Protein AF-A0A0Q9U356-F1 (afdb_monomer)

Secondary structure (DSSP, 8-state):
-----EEEEEPPPEEEEEETTEEEEEEEEEEE--TT---HHHHHHHHHHHHTT-EEEEPPP-TT-SEEEEEEEEEES-HHHHHHHHHHHHHHH-GGGGGGGSS--

Nearest PDB structures (foldseek):
  6sgb-assembly1_FQ  TM=4.154E-01  e=1.757E-01  Trypanosoma brucei brucei
  2khd-assembly1_A  TM=5.526E-01  e=1.873E+00  Vibrio cholerae O1 biovar El Tor str. N16961
  8g4s-assembly1_Y  TM=3.914E-01  e=1.037E+00  Giardia duodenalis assemblage A
  6tv6-assembly1_B-2  TM=4.503E-01  e=8.720E+00  Bacillus subtilis subsp. subtilis str. 168
  7pwo-assembly1_Y1  TM=3.188E-01  e=4.288E+00  Giardia lamblia ATCC 50803

Sequence (105 aa):
MEERITLEGFDPPKNRRHSPDGDLVDVQGWLHAPVDWTGGPRLERAWRDRHGRSRLGVGLSVAGNPRRHILMTNVPADIDFLRSELESLIAEFDPDATSDLEDAQ

Solvent-accessible surface area (backbone atoms only — not comparable to full-atom values): 6127 Å² total; per-residue (Å²): 130,86,69,69,73,44,80,76,48,69,52,83,72,38,79,76,40,88,46,98,92,46,54,28,19,32,38,40,33,36,32,37,32,49,59,84,63,76,57,50,70,57,53,31,48,52,48,25,74,75,53,65,81,25,46,51,46,62,50,66,57,56,96,78,33,38,60,19,48,35,42,35,36,61,33,67,78,53,62,69,60,54,48,53,54,52,53,51,56,51,46,76,70,39,82,65,71,67,59,83,72,70,86,80,127

Structure (mmCIF, N/CA/C/O backbone):
data_AF-A0A0Q9U356-F1
#
_entry.id   AF-A0A0Q9U356-F1
#
loop_
_atom_site.group_PDB
_atom_site.id
_atom_site.type_symbol
_atom_site.label_atom_id
_atom_site.label_alt_id
_atom_site.label_comp_id
_atom_site.label_asym_id
_atom_site.label_entity_id
_atom_site.label_seq_id
_atom_site.pdbx_PDB_ins_code
_atom_site.Cartn_x
_atom_site.Cartn_y
_atom_site.Cartn_z
_atom_site.occupancy
_atom_site.B_iso_or_equiv
_atom_site.auth_seq_id
_atom_site.auth_comp_id
_atom_site.auth_asym_id
_atom_site.auth_atom_id
_atom_site.pdbx_PDB_model_num
ATOM 1 N N . MET A 1 1 ? 4.893 -12.258 -21.238 1.00 46.94 1 MET A N 1
ATOM 2 C CA . MET A 1 1 ? 4.045 -12.221 -20.035 1.00 46.94 1 MET A CA 1
ATOM 3 C C . MET A 1 1 ? 4.393 -10.933 -19.336 1.00 46.94 1 MET A C 1
ATOM 5 O O . MET A 1 1 ? 5.544 -10.795 -18.940 1.00 46.94 1 MET A O 1
ATOM 9 N N . GLU A 1 2 ? 3.471 -9.977 -19.294 1.00 58.56 2 GLU A N 1
ATOM 10 C CA . GLU A 1 2 ? 3.628 -8.810 -18.428 1.00 58.56 2 GLU A CA 1
ATOM 11 C C . GLU A 1 2 ? 3.672 -9.293 -16.983 1.00 58.56 2 GLU A C 1
ATOM 13 O O . GLU A 1 2 ? 2.820 -10.057 -16.525 1.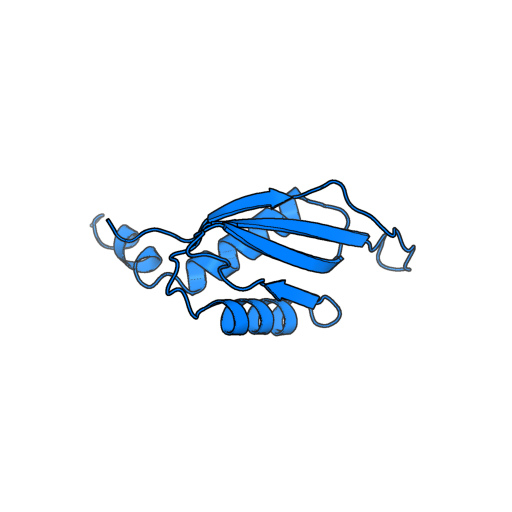00 58.56 2 GLU A O 1
ATOM 18 N N . GLU A 1 3 ? 4.758 -8.952 -16.304 1.00 71.31 3 GLU A N 1
ATOM 19 C CA . GLU A 1 3 ? 4.975 -9.340 -14.923 1.00 71.31 3 GLU A CA 1
ATOM 20 C C . GLU A 1 3 ? 4.030 -8.499 -14.053 1.00 71.31 3 GLU A C 1
ATOM 22 O O . GLU A 1 3 ? 4.210 -7.293 -13.888 1.00 71.31 3 GLU A O 1
ATOM 27 N N . ARG A 1 4 ? 2.956 -9.133 -13.570 1.00 84.75 4 ARG A N 1
ATOM 28 C CA . ARG A 1 4 ? 1.912 -8.469 -12.781 1.00 84.75 4 ARG A CA 1
ATOM 29 C C . ARG A 1 4 ? 2.436 -8.066 -11.406 1.00 84.75 4 ARG A C 1
ATOM 31 O O . ARG A 1 4 ? 3.289 -8.733 -10.820 1.00 84.75 4 ARG A O 1
ATOM 38 N N . ILE A 1 5 ? 1.883 -6.980 -10.877 1.00 92.06 5 ILE A N 1
ATOM 39 C CA . ILE A 1 5 ? 2.181 -6.513 -9.523 1.00 92.06 5 ILE A CA 1
ATOM 40 C C . ILE A 1 5 ? 1.344 -7.337 -8.542 1.00 92.06 5 ILE A C 1
ATOM 42 O O . ILE A 1 5 ? 0.125 -7.405 -8.680 1.00 92.06 5 ILE A O 1
ATOM 46 N N . THR A 1 6 ? 1.969 -7.947 -7.536 1.00 93.81 6 THR A N 1
ATOM 47 C CA . THR A 1 6 ? 1.266 -8.804 -6.562 1.00 93.81 6 THR A CA 1
ATOM 48 C C . THR A 1 6 ? 1.743 -8.559 -5.136 1.00 93.81 6 THR A C 1
ATOM 50 O O . THR A 1 6 ? 2.927 -8.304 -4.918 1.00 93.81 6 THR A O 1
ATOM 53 N N . LEU A 1 7 ? 0.860 -8.696 -4.141 1.00 94.94 7 LEU A N 1
ATOM 54 C CA . LEU A 1 7 ? 1.262 -8.697 -2.731 1.00 94.94 7 LEU A CA 1
ATOM 55 C C . LEU A 1 7 ? 1.789 -10.068 -2.303 1.00 94.94 7 LEU A C 1
ATOM 57 O O . LEU A 1 7 ? 1.043 -11.047 -2.271 1.00 94.94 7 LEU A O 1
ATOM 61 N N . GLU A 1 8 ? 3.048 -10.122 -1.871 1.00 94.19 8 GLU A N 1
ATOM 62 C CA . GLU A 1 8 ? 3.653 -11.354 -1.356 1.00 94.19 8 GLU A CA 1
ATOM 63 C C . GLU A 1 8 ? 3.201 -11.647 0.080 1.00 94.19 8 GLU A C 1
ATOM 65 O O . GLU A 1 8 ? 2.942 -12.794 0.439 1.00 94.19 8 GLU A O 1
ATOM 70 N N . GLY A 1 9 ? 3.066 -10.614 0.916 1.00 93.25 9 GLY A N 1
ATOM 71 C CA . GLY A 1 9 ? 2.604 -10.789 2.288 1.00 93.25 9 GLY A CA 1
ATOM 72 C C . GLY A 1 9 ? 2.952 -9.646 3.224 1.00 93.25 9 GLY A C 1
ATOM 73 O O . GLY A 1 9 ? 3.614 -8.677 2.846 1.00 93.25 9 GLY A O 1
ATOM 74 N N . PHE A 1 10 ? 2.506 -9.806 4.465 1.00 97.12 10 PHE A N 1
ATOM 75 C CA . PHE A 1 10 ? 2.731 -8.870 5.554 1.00 97.12 10 PHE A CA 1
ATOM 76 C C . PHE A 1 10 ? 3.443 -9.554 6.713 1.00 97.12 10 PHE A C 1
ATOM 78 O O . PHE A 1 10 ? 3.196 -10.722 7.016 1.00 97.12 10 PHE A O 1
ATOM 85 N N . ASP A 1 11 ? 4.287 -8.789 7.388 1.00 96.06 11 ASP A N 1
ATOM 86 C CA . ASP A 1 11 ? 4.799 -9.141 8.700 1.00 96.06 11 ASP A CA 1
ATOM 87 C C . ASP A 1 11 ? 3.720 -8.915 9.775 1.00 96.06 11 ASP A C 1
ATOM 89 O O . ASP A 1 11 ? 2.794 -8.118 9.578 1.00 96.06 11 ASP A O 1
ATOM 93 N N . PRO A 1 12 ? 3.848 -9.554 10.955 1.00 95.44 12 PRO A N 1
ATOM 94 C CA . PRO A 1 12 ? 2.958 -9.292 12.078 1.00 95.44 12 PRO A CA 1
ATOM 95 C C . PRO A 1 12 ? 2.900 -7.793 12.438 1.00 95.44 12 PRO A C 1
ATOM 97 O O . PRO A 1 12 ? 3.958 -7.152 12.511 1.00 95.44 12 PRO A O 1
ATOM 100 N N . PRO A 1 13 ? 1.703 -7.235 12.718 1.00 95.88 13 PRO A N 1
ATOM 101 C CA . PRO A 1 13 ? 1.546 -5.836 13.101 1.00 95.88 13 PRO A CA 1
ATOM 102 C C . PRO A 1 13 ? 2.388 -5.423 14.309 1.00 95.88 13 PRO A C 1
ATOM 104 O O . PRO A 1 13 ? 2.547 -6.177 15.272 1.00 95.88 13 PRO A O 1
ATOM 107 N N . LYS A 1 14 ? 2.873 -4.180 14.295 1.00 95.31 14 LYS A N 1
ATOM 108 C CA . LYS A 1 14 ? 3.702 -3.588 15.356 1.00 95.31 14 LYS A CA 1
ATOM 109 C C . LYS A 1 14 ? 3.117 -2.258 15.832 1.00 95.31 14 LYS A C 1
ATOM 111 O O . LYS A 1 14 ? 2.204 -1.707 15.223 1.00 95.31 14 LYS A O 1
ATOM 116 N N . ASN A 1 15 ? 3.662 -1.737 16.934 1.00 94.56 15 ASN A N 1
ATOM 117 C CA . ASN A 1 15 ? 3.367 -0.397 17.461 1.00 94.56 15 ASN A CA 1
ATOM 118 C C . ASN A 1 15 ? 1.867 -0.107 17.645 1.00 94.56 15 ASN A C 1
ATOM 120 O O . ASN A 1 15 ? 1.383 0.943 17.220 1.00 94.56 15 ASN A O 1
ATOM 124 N N . ARG A 1 16 ? 1.130 -1.034 18.267 1.00 95.19 16 ARG A N 1
ATOM 125 C CA . ARG A 1 16 ? -0.307 -0.877 18.524 1.00 95.19 16 ARG A CA 1
ATOM 126 C C . ARG A 1 16 ? -0.596 0.368 19.368 1.00 95.19 16 ARG A C 1
ATOM 128 O O . ARG A 1 16 ? 0.025 0.583 20.406 1.00 95.19 16 ARG A O 1
ATOM 135 N N . ARG A 1 17 ? -1.561 1.164 18.915 1.00 93.75 17 ARG A N 1
ATOM 136 C CA . ARG A 1 17 ? -2.032 2.413 19.518 1.00 93.75 17 ARG A CA 1
ATOM 137 C C . ARG A 1 17 ? -3.551 2.354 19.620 1.00 93.75 17 ARG A C 1
ATOM 139 O O . ARG A 1 17 ? -4.224 2.164 18.612 1.00 93.75 17 ARG A O 1
ATOM 146 N N . HIS A 1 18 ? -4.085 2.533 20.820 1.00 91.25 18 HIS A N 1
ATOM 147 C CA . HIS A 1 18 ? -5.530 2.569 21.034 1.00 91.25 18 HIS A CA 1
ATOM 148 C C . HIS A 1 18 ? -6.097 3.916 20.574 1.00 91.25 18 HIS A C 1
ATOM 150 O O . HIS A 1 18 ? -5.573 4.967 20.951 1.00 91.25 18 HIS A O 1
ATOM 156 N N . SER A 1 19 ? -7.164 3.893 19.776 1.00 82.31 19 SER A N 1
ATOM 157 C CA . SER A 1 19 ? -7.922 5.085 19.390 1.00 82.31 19 SER A CA 1
ATOM 158 C C . SER A 1 19 ? -9.417 4.886 19.671 1.00 82.31 19 SER A C 1
ATOM 160 O O . SER A 1 19 ? -9.858 3.740 19.791 1.00 82.31 19 SER A O 1
ATOM 162 N N . PRO A 1 20 ? -10.214 5.967 19.761 1.00 85.94 20 PRO A N 1
ATOM 163 C CA . PRO A 1 20 ? -11.666 5.860 19.920 1.00 85.94 20 PRO A CA 1
ATOM 164 C C . PRO A 1 20 ? -12.352 5.047 18.812 1.00 85.94 20 PRO A C 1
ATOM 166 O O . PRO A 1 20 ? -13.374 4.419 19.068 1.00 85.94 20 PRO A O 1
ATOM 169 N N . ASP A 1 21 ? -11.763 5.030 17.614 1.00 84.81 21 ASP A N 1
ATOM 170 C CA . ASP A 1 21 ? -12.293 4.358 16.423 1.00 84.81 21 ASP A CA 1
ATOM 171 C C . ASP A 1 21 ? -11.753 2.920 16.262 1.00 84.81 21 ASP A C 1
ATOM 173 O O . ASP A 1 21 ? -12.051 2.245 15.280 1.00 84.81 21 ASP A O 1
ATOM 177 N N . GLY A 1 22 ? -10.941 2.446 17.216 1.00 87.69 22 GLY A N 1
ATOM 178 C CA . GLY A 1 22 ? -10.285 1.138 17.187 1.00 87.69 22 GLY A CA 1
ATOM 179 C C . GLY A 1 22 ? -8.758 1.217 17.234 1.00 87.69 22 GLY A C 1
ATOM 180 O O . GLY A 1 22 ? -8.157 2.297 17.232 1.00 87.69 22 GLY A O 1
ATOM 181 N N . ASP A 1 23 ? -8.124 0.049 17.308 1.00 92.00 23 ASP A N 1
ATOM 182 C CA . ASP A 1 23 ? -6.669 -0.072 17.393 1.00 92.00 23 ASP A CA 1
ATOM 183 C C . ASP A 1 23 ? -6.004 0.233 16.049 1.00 92.00 23 ASP A C 1
ATOM 185 O O . ASP A 1 23 ? -6.333 -0.357 15.019 1.00 92.00 23 ASP A O 1
ATOM 189 N N . LEU A 1 24 ? -5.006 1.114 16.090 1.00 95.56 24 LEU A N 1
ATOM 190 C CA . LEU A 1 24 ? -4.135 1.425 14.966 1.00 95.56 24 LEU A CA 1
ATOM 191 C C . LEU A 1 24 ? -2.767 0.780 15.162 1.00 95.56 24 LEU A C 1
ATOM 193 O O . LEU A 1 24 ? -2.228 0.749 16.268 1.00 95.56 24 LEU A O 1
ATOM 197 N N . VAL A 1 25 ? -2.180 0.294 14.080 1.00 97.31 25 VAL A N 1
ATOM 198 C CA . VAL A 1 25 ? -0.883 -0.386 14.063 1.00 97.31 25 VAL A CA 1
ATOM 199 C C . VAL A 1 25 ? -0.024 0.126 12.909 1.00 97.31 25 VAL A C 1
ATOM 201 O O . VAL A 1 25 ? -0.482 0.879 12.042 1.00 97.31 25 VAL A O 1
ATOM 204 N N . ASP A 1 26 ? 1.233 -0.300 12.911 1.00 97.62 26 ASP A N 1
ATOM 205 C CA . ASP A 1 26 ? 2.113 -0.231 11.753 1.00 97.62 26 ASP A CA 1
ATOM 206 C C . ASP A 1 26 ? 2.296 -1.643 11.188 1.00 97.62 26 ASP A C 1
ATOM 208 O O . ASP A 1 26 ? 2.506 -2.601 11.940 1.00 97.62 26 ASP A O 1
ATOM 212 N N . VAL A 1 27 ? 2.224 -1.770 9.867 1.00 98.12 27 VAL A N 1
ATOM 213 C CA . VAL A 1 27 ? 2.354 -3.037 9.141 1.00 98.12 27 VAL A CA 1
ATOM 214 C C . VAL A 1 27 ? 3.467 -2.902 8.113 1.00 98.12 27 VAL A C 1
ATOM 216 O O . VAL A 1 27 ? 3.599 -1.878 7.444 1.00 98.12 27 VAL A O 1
ATOM 219 N N . GLN A 1 28 ? 4.296 -3.932 8.009 1.00 97.88 28 GLN A N 1
ATOM 220 C CA . GLN A 1 28 ? 5.338 -4.051 6.993 1.00 97.88 28 GLN A CA 1
A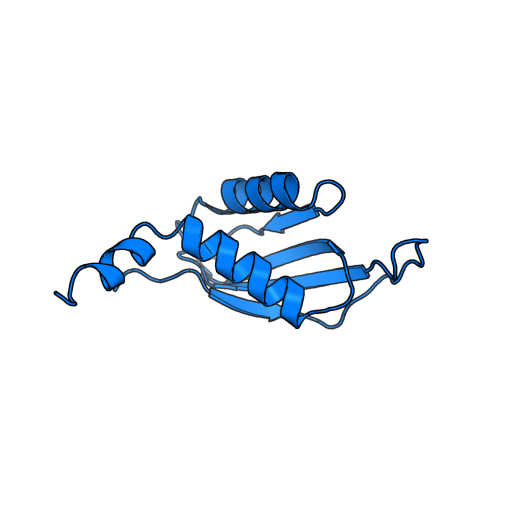TOM 221 C C . GLN A 1 28 ? 5.023 -5.237 6.098 1.00 97.88 28 GLN A C 1
ATOM 223 O O . GLN A 1 28 ? 4.270 -6.125 6.492 1.00 97.88 28 GLN A O 1
ATOM 228 N N . GLY A 1 29 ? 5.577 -5.254 4.895 1.00 97.00 29 GLY A N 1
ATOM 229 C CA . GLY A 1 29 ? 5.326 -6.336 3.962 1.00 97.00 29 GLY A CA 1
ATOM 230 C C . GLY A 1 29 ? 6.122 -6.208 2.683 1.00 97.00 29 GLY A C 1
ATOM 231 O O . GLY A 1 29 ? 7.066 -5.419 2.580 1.00 97.00 29 GLY A O 1
ATOM 232 N N . TRP A 1 30 ? 5.701 -6.981 1.691 1.00 96.50 30 TRP A N 1
ATOM 233 C CA . TRP A 1 30 ? 6.392 -7.084 0.419 1.00 96.50 30 TRP A CA 1
ATOM 234 C C . TRP A 1 30 ? 5.407 -7.142 -0.737 1.00 96.50 30 TRP A C 1
ATOM 236 O O . TRP A 1 30 ? 4.377 -7.816 -0.670 1.00 96.50 30 TRP A O 1
ATOM 246 N N . LEU A 1 31 ? 5.766 -6.449 -1.807 1.00 95.12 31 LEU A N 1
ATOM 247 C CA . LEU A 1 31 ? 5.121 -6.552 -3.103 1.00 95.12 31 LEU A CA 1
ATOM 248 C C . LEU A 1 31 ? 6.149 -7.040 -4.123 1.00 95.12 31 LEU A C 1
ATOM 250 O O . LEU A 1 31 ? 7.323 -6.670 -4.062 1.00 95.12 31 LEU A O 1
ATOM 254 N N . HIS A 1 32 ? 5.691 -7.831 -5.075 1.00 94.75 32 HIS A N 1
ATOM 255 C CA . HIS A 1 32 ? 6.425 -8.151 -6.288 1.00 94.75 32 HIS A CA 1
ATOM 256 C C . HIS A 1 32 ? 5.974 -7.194 -7.385 1.00 94.75 32 HIS A C 1
ATOM 258 O O . HIS A 1 32 ? 4.772 -7.001 -7.571 1.00 94.75 32 HIS A O 1
ATOM 264 N N . ALA A 1 33 ? 6.913 -6.568 -8.085 1.00 93.25 33 ALA A N 1
ATOM 265 C CA . ALA A 1 33 ? 6.632 -5.713 -9.231 1.00 93.25 33 ALA A CA 1
ATOM 266 C C . ALA A 1 33 ? 7.802 -5.740 -10.222 1.00 93.25 33 ALA A C 1
ATOM 268 O O . ALA A 1 33 ? 8.942 -5.930 -9.793 1.00 93.25 33 ALA A O 1
ATOM 269 N N . PRO A 1 34 ? 7.563 -5.444 -11.512 1.00 92.00 34 PRO A N 1
ATOM 270 C CA . PRO A 1 34 ? 8.638 -5.278 -12.483 1.00 92.00 34 PRO A CA 1
ATOM 271 C C . PRO A 1 34 ? 9.753 -4.354 -11.971 1.00 92.00 34 PRO A C 1
ATOM 273 O O . PRO A 1 34 ? 9.516 -3.371 -11.252 1.00 92.00 34 PRO A O 1
ATOM 276 N N . VAL A 1 35 ? 10.998 -4.647 -12.341 1.00 91.31 35 VAL A N 1
ATOM 277 C CA . VAL A 1 35 ? 12.168 -3.861 -11.902 1.00 91.31 35 VAL A CA 1
ATOM 278 C C . VAL A 1 35 ? 12.051 -2.396 -12.337 1.00 91.31 35 VAL A C 1
ATOM 280 O O . VAL A 1 35 ? 12.389 -1.491 -11.575 1.00 91.31 35 VAL A O 1
ATOM 283 N N . ASP A 1 36 ? 11.499 -2.157 -13.520 1.00 89.44 36 ASP A N 1
ATOM 284 C CA . ASP A 1 36 ? 11.236 -0.843 -14.106 1.00 89.44 36 ASP A CA 1
ATOM 285 C C . ASP A 1 36 ? 9.885 -0.238 -13.688 1.00 89.44 36 ASP A C 1
ATOM 287 O O . ASP A 1 36 ? 9.534 0.857 -14.129 1.00 89.44 36 ASP A O 1
ATOM 291 N N . TRP A 1 37 ? 9.133 -0.889 -12.793 1.00 90.56 37 TRP A N 1
ATOM 292 C CA . TRP A 1 37 ? 7.847 -0.374 -12.335 1.00 90.56 37 TRP A CA 1
ATOM 293 C C . TRP A 1 37 ? 7.989 0.988 -11.639 1.00 90.56 37 TRP A C 1
ATOM 295 O O . TRP A 1 37 ? 8.698 1.143 -10.634 1.00 90.56 37 TRP A O 1
ATOM 305 N N . THR A 1 38 ? 7.256 1.974 -12.157 1.00 89.50 38 THR A N 1
ATOM 306 C CA . THR A 1 38 ? 7.234 3.368 -11.682 1.00 89.50 38 THR A CA 1
ATOM 307 C C . THR A 1 38 ? 5.931 3.746 -10.967 1.00 89.50 38 THR A C 1
ATOM 309 O O . THR A 1 38 ? 5.769 4.890 -10.548 1.00 89.50 38 THR A O 1
ATOM 312 N N . GLY A 1 39 ? 5.003 2.800 -10.778 1.00 90.38 39 GLY A N 1
ATOM 313 C CA . GLY A 1 39 ? 3.679 3.059 -10.198 1.00 90.38 39 GLY A CA 1
ATOM 314 C C . GLY A 1 39 ? 3.639 3.223 -8.674 1.00 90.38 39 GLY A C 1
ATOM 315 O O . GLY A 1 39 ? 2.605 3.631 -8.149 1.00 90.38 39 GLY A O 1
ATOM 316 N N . GLY A 1 40 ? 4.744 2.974 -7.961 1.00 93.00 40 GLY A N 1
ATOM 317 C CA . GLY A 1 40 ? 4.825 3.092 -6.495 1.00 93.00 40 GLY A CA 1
ATOM 318 C C . GLY A 1 40 ? 4.274 4.419 -5.944 1.00 93.00 40 GLY A C 1
ATOM 319 O O . GLY A 1 40 ? 3.327 4.388 -5.162 1.00 93.00 40 GLY A O 1
ATOM 320 N N . PRO A 1 41 ? 4.751 5.593 -6.405 1.00 94.69 41 PRO A N 1
ATOM 321 C CA . PRO A 1 41 ? 4.230 6.888 -5.958 1.00 94.69 41 PRO A CA 1
ATOM 322 C C . PRO A 1 41 ? 2.733 7.101 -6.228 1.00 94.69 41 PRO A C 1
ATOM 324 O O . PRO A 1 41 ? 2.053 7.790 -5.467 1.00 94.69 41 PRO A O 1
ATOM 327 N N . ARG A 1 42 ? 2.198 6.517 -7.310 1.00 94.19 42 ARG A N 1
ATOM 328 C CA . ARG A 1 42 ? 0.765 6.590 -7.626 1.00 94.19 42 ARG A CA 1
ATOM 329 C C . 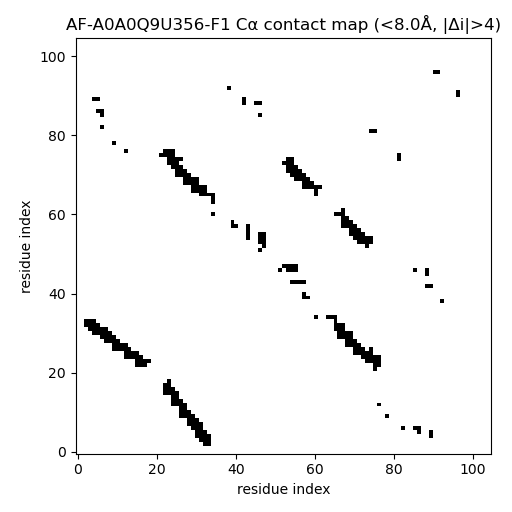ARG A 1 42 ? -0.048 5.749 -6.643 1.00 94.19 42 ARG A C 1
ATOM 331 O O . ARG A 1 42 ? -1.058 6.239 -6.144 1.00 94.19 42 ARG A O 1
ATOM 338 N N . LEU A 1 43 ? 0.432 4.551 -6.311 1.00 95.25 43 LEU A N 1
ATOM 339 C CA . LEU A 1 43 ? -0.176 3.678 -5.308 1.00 95.25 43 LEU A CA 1
ATOM 340 C C . LEU A 1 43 ? -0.161 4.323 -3.911 1.00 95.25 43 LEU A C 1
ATOM 342 O O . LEU A 1 43 ? -1.190 4.363 -3.240 1.00 95.25 43 LEU A O 1
ATOM 346 N N . GLU A 1 44 ? 0.966 4.914 -3.498 1.00 96.19 44 GLU A N 1
ATOM 347 C CA . GLU A 1 44 ? 1.070 5.659 -2.231 1.00 96.19 44 GLU A CA 1
ATOM 348 C C . GLU A 1 44 ? 0.072 6.818 -2.143 1.00 96.19 44 GLU A C 1
ATOM 350 O O . GLU A 1 44 ? -0.518 7.075 -1.086 1.00 96.19 44 GLU A O 1
ATOM 355 N N . ARG A 1 45 ? -0.102 7.546 -3.252 1.00 95.69 45 ARG A N 1
ATOM 356 C CA . ARG A 1 45 ? -1.056 8.649 -3.337 1.00 95.69 45 ARG A CA 1
ATOM 357 C C . ARG A 1 45 ? -2.491 8.145 -3.250 1.00 95.69 45 ARG A C 1
ATOM 359 O O . ARG A 1 45 ? -3.245 8.673 -2.444 1.00 95.69 45 ARG A O 1
ATOM 366 N N . ALA A 1 46 ? -2.847 7.121 -4.018 1.00 95.75 46 ALA A N 1
ATOM 367 C CA . ALA A 1 46 ? -4.200 6.574 -4.024 1.00 95.75 46 ALA A CA 1
ATOM 368 C C . ALA A 1 46 ? -4.605 6.018 -2.653 1.00 95.75 46 ALA A C 1
ATOM 370 O O . ALA A 1 46 ? -5.697 6.308 -2.167 1.00 95.75 46 ALA A O 1
ATOM 371 N N . TRP A 1 47 ? -3.680 5.334 -1.974 1.00 96.69 47 TRP A N 1
ATOM 372 C CA . TRP A 1 47 ? -3.863 4.910 -0.589 1.00 96.69 47 TRP A CA 1
ATOM 373 C C . TRP A 1 47 ? -4.173 6.092 0.335 1.00 96.69 47 TRP A C 1
ATOM 375 O O . TRP A 1 47 ? -5.128 6.072 1.109 1.00 96.69 47 TRP A O 1
ATOM 385 N N . ARG A 1 48 ? -3.361 7.150 0.260 1.00 95.44 48 ARG A N 1
ATOM 386 C CA . ARG A 1 48 ? -3.532 8.345 1.092 1.00 95.44 48 ARG A CA 1
ATOM 387 C C . ARG A 1 48 ? -4.848 9.061 0.811 1.00 95.44 48 ARG A C 1
ATOM 389 O O . ARG A 1 48 ? -5.487 9.514 1.754 1.00 95.44 48 ARG A O 1
ATOM 396 N N . ASP A 1 49 ? -5.235 9.162 -0.453 1.00 95.56 49 ASP A N 1
ATOM 397 C CA . ASP A 1 49 ? -6.477 9.814 -0.859 1.00 95.56 49 ASP A CA 1
ATOM 398 C C . ASP A 1 49 ? -7.696 9.030 -0.333 1.00 95.56 49 ASP A C 1
ATOM 400 O O . ASP A 1 49 ? -8.668 9.640 0.110 1.00 95.56 49 ASP A O 1
ATOM 404 N N . ARG A 1 50 ? -7.613 7.690 -0.277 1.00 94.94 50 ARG A N 1
ATOM 405 C CA . ARG A 1 50 ? -8.674 6.816 0.252 1.00 94.94 50 ARG A CA 1
ATOM 406 C C . ARG A 1 50 ? -8.725 6.749 1.782 1.00 94.94 50 ARG A C 1
ATOM 408 O O . ARG A 1 50 ? -9.808 6.775 2.360 1.00 94.94 50 ARG A O 1
ATOM 415 N N . HIS A 1 51 ? -7.574 6.678 2.451 1.00 93.19 51 HIS A N 1
ATOM 416 C CA . HIS A 1 51 ? -7.494 6.395 3.893 1.00 93.19 51 HIS A CA 1
ATOM 417 C C . HIS A 1 51 ? -7.046 7.588 4.752 1.00 93.19 51 HIS A C 1
ATOM 419 O O . HIS A 1 51 ? -6.889 7.450 5.968 1.00 93.19 51 HIS A O 1
ATOM 425 N N . GLY A 1 52 ? -6.842 8.765 4.149 1.00 89.06 52 GLY A N 1
ATOM 426 C CA . GLY A 1 52 ? -6.623 10.063 4.796 1.00 89.06 52 GLY A CA 1
ATOM 427 C C . GLY A 1 52 ? -5.431 10.126 5.761 1.00 89.06 52 GLY A C 1
ATOM 428 O O . GLY A 1 52 ? -4.372 10.669 5.442 1.00 89.06 52 GLY A O 1
ATOM 429 N N . ARG A 1 53 ? -5.627 9.619 6.986 1.00 86.62 53 ARG A N 1
ATOM 430 C CA . ARG A 1 53 ? -4.641 9.601 8.083 1.00 86.62 53 ARG A CA 1
ATOM 431 C C . ARG A 1 53 ? -3.631 8.458 7.973 1.00 86.62 53 ARG A C 1
ATOM 433 O O . ARG A 1 53 ? -2.544 8.565 8.548 1.00 86.62 53 ARG A O 1
ATOM 440 N N . SER A 1 54 ? -3.972 7.395 7.247 1.00 93.50 54 SER A N 1
ATOM 441 C CA . SER A 1 54 ? -3.047 6.299 6.980 1.00 93.50 54 SER A CA 1
ATOM 442 C C . SER A 1 54 ? -1.998 6.692 5.937 1.00 93.50 54 SER A C 1
ATOM 444 O O . SER A 1 54 ? -2.250 7.498 5.037 1.00 93.50 54 SER A O 1
ATOM 446 N N . ARG A 1 55 ? -0.797 6.124 6.053 1.00 96.31 55 ARG A N 1
ATOM 447 C CA . ARG A 1 55 ? 0.274 6.285 5.066 1.00 96.31 55 ARG A CA 1
ATOM 448 C C . ARG A 1 55 ? 0.701 4.925 4.546 1.00 96.31 55 ARG A C 1
ATOM 450 O O . ARG A 1 55 ? 0.835 3.998 5.333 1.00 96.31 55 ARG A O 1
ATOM 457 N N . LEU A 1 56 ? 0.976 4.873 3.248 1.00 97.50 56 LEU A N 1
ATOM 458 C CA . LEU A 1 56 ? 1.677 3.794 2.568 1.00 97.50 56 LEU A CA 1
ATOM 459 C C . LEU A 1 56 ? 2.995 4.358 2.034 1.00 97.50 56 LEU A C 1
ATOM 461 O O . LEU A 1 56 ? 3.008 5.464 1.490 1.00 97.50 56 LEU A O 1
ATOM 465 N N . GLY A 1 57 ? 4.077 3.608 2.208 1.00 97.25 57 GLY A N 1
ATOM 466 C CA . GLY A 1 57 ? 5.360 3.820 1.550 1.00 97.25 57 GLY A CA 1
ATOM 467 C C . GLY A 1 57 ? 5.770 2.562 0.794 1.00 97.25 57 GLY A C 1
ATOM 468 O O . GLY A 1 57 ? 5.703 1.465 1.350 1.00 97.25 57 GLY A O 1
ATOM 469 N N . VAL A 1 58 ? 6.194 2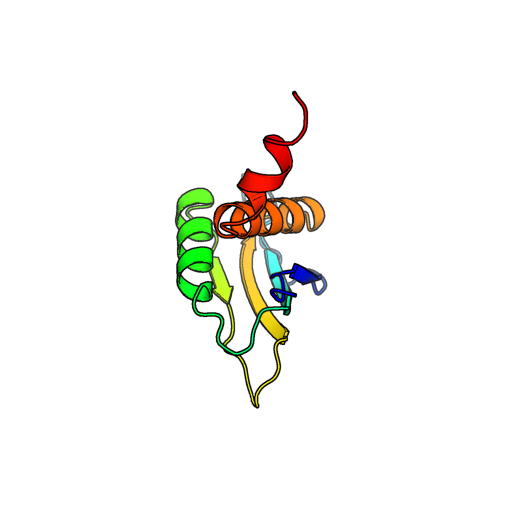.729 -0.454 1.00 96.56 58 VAL A N 1
ATOM 470 C CA . VAL A 1 58 ? 6.630 1.665 -1.358 1.00 96.56 58 VAL A CA 1
ATOM 471 C C . VAL A 1 58 ? 8.121 1.838 -1.641 1.00 96.56 58 VAL A C 1
ATOM 473 O O . VAL A 1 58 ? 8.572 2.867 -2.137 1.00 96.56 58 VAL A O 1
ATOM 476 N N . GLY A 1 59 ? 8.907 0.816 -1.315 1.00 93.00 59 GLY A N 1
ATOM 477 C CA . GLY A 1 59 ? 10.346 0.795 -1.543 1.00 93.00 59 GLY A CA 1
ATOM 478 C C . GLY A 1 59 ? 10.718 0.760 -3.027 1.00 93.00 59 GLY A C 1
ATOM 479 O O . GLY A 1 59 ? 9.930 0.374 -3.890 1.00 93.00 59 GLY A O 1
ATOM 480 N N . LEU A 1 60 ? 11.957 1.145 -3.327 1.00 89.56 60 LEU A N 1
ATOM 481 C CA . LEU A 1 60 ? 12.537 1.017 -4.665 1.00 89.56 60 LEU A CA 1
ATOM 482 C C . LEU A 1 60 ? 12.958 -0.434 -4.944 1.00 89.56 60 LEU A C 1
ATOM 484 O O . LEU A 1 60 ? 13.206 -1.202 -4.014 1.00 89.56 60 LEU A O 1
ATOM 488 N N . SER A 1 61 ? 13.101 -0.786 -6.224 1.00 90.06 61 SER A N 1
ATOM 489 C CA . SER A 1 61 ? 13.855 -1.985 -6.602 1.00 90.06 61 SER A CA 1
ATOM 490 C C . SER A 1 61 ? 15.331 -1.780 -6.251 1.00 90.06 61 SER A C 1
ATOM 492 O O . SER A 1 61 ? 15.934 -0.769 -6.617 1.00 90.06 61 SER A O 1
ATOM 494 N N . VAL A 1 62 ? 15.917 -2.733 -5.525 1.00 84.12 62 VAL A N 1
ATOM 495 C CA . VAL A 1 62 ? 17.331 -2.711 -5.127 1.00 84.12 62 VAL A CA 1
ATOM 496 C C . VAL A 1 62 ? 18.050 -3.864 -5.814 1.00 84.12 62 VAL A C 1
ATOM 498 O O . VAL A 1 62 ? 17.576 -4.996 -5.779 1.00 84.12 62 VAL A O 1
ATOM 501 N N . ALA A 1 63 ? 19.197 -3.580 -6.438 1.00 87.56 63 ALA A N 1
ATOM 502 C CA . ALA A 1 63 ? 20.031 -4.573 -7.128 1.00 87.56 63 ALA A CA 1
ATOM 503 C C . ALA A 1 63 ? 19.287 -5.403 -8.201 1.00 87.56 63 ALA A C 1
ATOM 505 O O . ALA A 1 63 ? 19.598 -6.572 -8.406 1.00 87.56 63 ALA A O 1
ATOM 506 N N . GLY A 1 64 ? 18.298 -4.804 -8.878 1.00 86.06 64 GLY A N 1
ATOM 507 C CA . GLY A 1 64 ? 17.503 -5.485 -9.906 1.00 86.06 64 GLY A CA 1
ATOM 508 C C . GLY A 1 64 ? 16.523 -6.522 -9.353 1.00 86.06 64 GLY A C 1
ATOM 509 O O . GLY A 1 64 ? 16.066 -7.382 -10.097 1.00 86.06 64 GLY A O 1
ATOM 510 N N . ASN A 1 65 ? 16.210 -6.468 -8.055 1.00 89.75 65 ASN A N 1
ATOM 511 C CA . ASN A 1 65 ? 15.226 -7.349 -7.441 1.00 89.75 65 ASN A CA 1
ATOM 512 C C . ASN A 1 65 ? 13.797 -6.802 -7.669 1.00 89.75 65 ASN A C 1
ATOM 514 O O . ASN A 1 65 ? 13.548 -5.637 -7.332 1.00 89.75 65 ASN A O 1
ATOM 518 N N . PRO A 1 66 ? 12.860 -7.598 -8.216 1.00 93.06 66 PRO A N 1
ATOM 519 C CA . PRO A 1 66 ? 11.462 -7.189 -8.395 1.00 93.06 66 PRO A CA 1
ATOM 520 C C . PRO A 1 66 ? 10.692 -7.051 -7.070 1.00 93.06 66 PRO A C 1
ATOM 522 O O . PRO A 1 66 ? 9.658 -6.385 -7.001 1.00 93.06 66 PRO A O 1
ATOM 525 N N . ARG A 1 67 ? 11.208 -7.624 -5.980 1.00 94.81 67 ARG A N 1
ATOM 526 C CA . ARG A 1 67 ? 10.607 -7.518 -4.652 1.00 94.81 67 ARG A CA 1
ATOM 527 C C . ARG A 1 67 ? 10.872 -6.147 -4.031 1.00 94.81 67 ARG A C 1
ATOM 529 O O . ARG A 1 67 ? 12.021 -5.729 -3.870 1.00 94.81 67 ARG A O 1
ATOM 536 N N . ARG A 1 68 ? 9.806 -5.467 -3.609 1.00 95.19 68 ARG A N 1
ATOM 537 C CA . ARG A 1 68 ? 9.842 -4.144 -2.972 1.00 95.19 68 ARG A CA 1
ATOM 538 C C . ARG A 1 68 ? 9.174 -4.192 -1.605 1.00 95.19 68 ARG A C 1
ATOM 540 O O . ARG A 1 68 ? 8.140 -4.827 -1.419 1.00 95.19 68 ARG A O 1
ATOM 547 N N . HIS A 1 69 ? 9.778 -3.516 -0.637 1.00 96.50 69 HIS A N 1
ATOM 548 C CA . HIS A 1 69 ? 9.231 -3.429 0.714 1.00 96.50 69 HIS A CA 1
ATOM 549 C C . HIS A 1 69 ? 8.050 -2.454 0.759 1.00 96.50 69 HIS A C 1
ATOM 551 O O . HIS A 1 69 ? 8.104 -1.405 0.118 1.00 96.50 69 HIS A O 1
ATOM 557 N N . ILE A 1 70 ? 7.031 -2.748 1.562 1.00 97.50 70 ILE A N 1
ATOM 558 C CA . ILE A 1 70 ? 5.962 -1.800 1.891 1.00 97.50 70 ILE A CA 1
ATOM 559 C C . ILE A 1 70 ? 5.930 -1.506 3.383 1.00 97.50 70 ILE A C 1
ATOM 561 O O . ILE A 1 70 ? 6.172 -2.377 4.216 1.00 97.50 70 ILE A O 1
ATOM 565 N N . LEU A 1 71 ? 5.620 -0.259 3.720 1.00 97.88 71 LEU A N 1
ATOM 566 C CA . LEU A 1 71 ? 5.368 0.177 5.087 1.00 97.88 71 LEU A CA 1
ATOM 567 C C . LEU A 1 71 ? 4.037 0.916 5.131 1.00 97.88 71 LEU A C 1
ATOM 569 O O . LEU A 1 71 ? 3.847 1.905 4.426 1.00 97.88 71 LEU A O 1
ATOM 573 N N . MET A 1 72 ? 3.147 0.462 6.000 1.00 97.88 72 MET A N 1
ATOM 574 C CA . MET A 1 72 ? 1.858 1.076 6.264 1.00 97.88 72 MET A CA 1
ATOM 575 C C . MET A 1 72 ? 1.824 1.552 7.710 1.00 97.88 72 MET A C 1
ATOM 577 O O . MET A 1 72 ? 2.194 0.808 8.617 1.00 97.88 72 MET A O 1
ATOM 581 N N . THR A 1 73 ? 1.389 2.787 7.943 1.00 97.06 73 THR A N 1
ATOM 582 C CA . THR A 1 73 ? 1.272 3.344 9.297 1.00 97.06 73 THR A CA 1
ATOM 583 C C . THR A 1 73 ? -0.119 3.892 9.549 1.00 97.06 73 THR A C 1
ATOM 585 O O . THR A 1 73 ? -0.804 4.350 8.628 1.00 97.06 73 THR A O 1
ATOM 588 N N . ASN A 1 74 ? -0.528 3.850 10.820 1.00 95.12 74 ASN A N 1
ATOM 589 C CA . ASN A 1 74 ? -1.868 4.245 11.260 1.00 95.12 74 ASN A CA 1
ATOM 590 C C . ASN A 1 74 ? -2.965 3.484 10.502 1.00 95.12 74 ASN A C 1
ATOM 592 O O . ASN A 1 74 ? -3.909 4.088 9.993 1.00 95.12 74 ASN A O 1
ATOM 596 N N . VAL A 1 75 ? -2.797 2.168 10.390 1.00 95.88 75 VAL A N 1
ATOM 597 C CA . VAL A 1 75 ? -3.754 1.262 9.747 1.00 95.88 75 VAL A CA 1
ATOM 598 C C . VAL A 1 75 ? -4.487 0.411 10.780 1.00 95.88 75 VAL A C 1
ATOM 600 O O . VAL A 1 75 ? -3.939 0.204 11.865 1.00 95.88 75 VAL A O 1
ATOM 603 N N . PRO A 1 76 ? -5.701 -0.087 10.484 1.00 94.69 76 PRO A N 1
ATOM 604 C CA . PRO A 1 76 ? -6.331 -1.110 11.313 1.00 94.69 76 PRO A CA 1
ATOM 605 C C . PRO A 1 76 ? -5.462 -2.374 11.383 1.00 94.69 76 PRO A C 1
ATOM 607 O O . PRO A 1 76 ? -4.674 -2.655 10.483 1.00 94.69 76 PRO A O 1
ATOM 610 N N . ALA A 1 77 ? -5.617 -3.155 12.453 1.00 93.50 77 ALA A N 1
ATOM 611 C CA . ALA A 1 77 ? -4.872 -4.405 12.645 1.00 93.50 77 ALA A CA 1
ATOM 612 C C . ALA A 1 77 ? -5.371 -5.587 11.788 1.00 93.50 77 ALA A C 1
ATOM 614 O O . ALA A 1 77 ? -4.818 -6.681 11.884 1.00 93.50 77 ALA A O 1
ATOM 615 N N . ASP A 1 78 ? -6.410 -5.372 10.982 1.00 94.81 78 ASP A N 1
ATOM 616 C CA . ASP A 1 78 ? -7.013 -6.371 10.103 1.00 94.81 78 ASP A CA 1
ATOM 617 C C . ASP A 1 78 ? -6.184 -6.536 8.820 1.00 94.81 78 ASP A C 1
ATOM 619 O O . ASP A 1 78 ? -6.251 -5.719 7.904 1.00 94.81 78 ASP A O 1
ATOM 623 N N . ILE A 1 79 ? -5.369 -7.592 8.771 1.00 95.69 79 ILE A N 1
ATOM 624 C CA . ILE A 1 79 ? -4.470 -7.872 7.646 1.00 95.69 79 ILE A CA 1
ATOM 625 C C . ILE A 1 79 ? -5.232 -8.231 6.366 1.00 95.69 79 ILE A C 1
ATOM 627 O O . ILE A 1 79 ? -4.780 -7.866 5.279 1.00 95.69 79 ILE A O 1
ATOM 631 N N . ASP A 1 80 ? -6.373 -8.910 6.476 1.00 96.12 80 ASP A N 1
ATOM 632 C CA . ASP A 1 80 ? -7.152 -9.331 5.309 1.00 96.12 80 ASP A CA 1
ATOM 633 C C . ASP A 1 80 ? -7.802 -8.116 4.640 1.00 96.12 80 ASP A C 1
ATOM 635 O O . ASP A 1 80 ? -7.757 -7.977 3.416 1.00 96.12 80 ASP A O 1
ATOM 639 N N . PHE A 1 81 ? -8.292 -7.169 5.444 1.00 95.31 81 PHE A N 1
ATOM 640 C CA . PHE A 1 81 ? -8.737 -5.867 4.952 1.00 95.31 81 PHE A CA 1
ATOM 641 C C . PHE A 1 81 ? -7.610 -5.109 4.230 1.00 95.31 81 PHE A C 1
ATOM 643 O O . PHE A 1 81 ? -7.799 -4.651 3.103 1.00 95.31 81 PHE A O 1
ATOM 650 N N . LEU A 1 82 ? -6.421 -5.000 4.839 1.00 96.56 82 LEU A N 1
ATOM 651 C CA . LEU A 1 82 ? -5.292 -4.283 4.225 1.00 96.56 82 LEU A CA 1
ATOM 652 C C . LEU A 1 82 ? -4.825 -4.929 2.920 1.00 96.56 82 LEU A C 1
ATOM 654 O O . LEU A 1 82 ? -4.473 -4.215 1.979 1.00 96.56 82 LEU A O 1
ATOM 658 N N . ARG A 1 83 ? -4.833 -6.266 2.861 1.00 97.06 83 ARG A N 1
ATOM 659 C CA . ARG A 1 83 ? -4.563 -7.020 1.636 1.00 97.06 83 ARG A CA 1
ATOM 660 C C . ARG A 1 83 ? -5.561 -6.644 0.549 1.00 97.06 8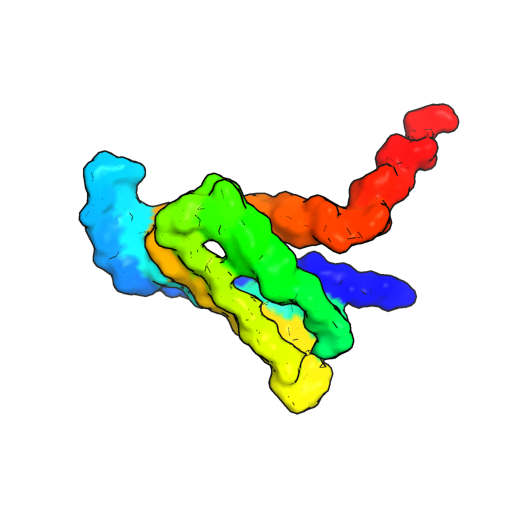3 ARG A C 1
ATOM 662 O O . ARG A 1 83 ? -5.139 -6.194 -0.511 1.00 97.06 83 ARG A O 1
ATOM 669 N N . SER A 1 84 ? -6.855 -6.789 0.835 1.00 96.81 84 SER A N 1
ATOM 670 C CA . SER A 1 84 ? -7.929 -6.541 -0.128 1.00 96.81 84 SER A CA 1
ATOM 671 C C . SER A 1 84 ? -7.894 -5.111 -0.671 1.00 96.81 84 SER A C 1
ATOM 673 O O . SER A 1 84 ? -8.051 -4.907 -1.872 1.00 96.81 84 SER A O 1
ATOM 675 N N . GLU A 1 85 ? -7.656 -4.114 0.185 1.00 96.56 85 GLU A N 1
ATOM 676 C CA . GLU A 1 85 ? -7.576 -2.714 -0.248 1.00 96.56 85 GLU A CA 1
ATOM 677 C C . GLU A 1 85 ? -6.371 -2.455 -1.158 1.00 96.56 85 GLU A C 1
ATOM 679 O O . GLU A 1 85 ? -6.505 -1.791 -2.188 1.00 96.56 85 GLU A O 1
ATOM 684 N N . LEU A 1 86 ? -5.191 -2.985 -0.816 1.00 95.81 86 LEU A N 1
ATOM 685 C CA . LEU A 1 86 ? -4.011 -2.824 -1.665 1.00 95.81 86 LEU A CA 1
ATOM 686 C C . LEU A 1 86 ? -4.150 -3.570 -2.992 1.00 95.81 86 LEU A C 1
ATOM 688 O O . LEU A 1 86 ? -3.800 -3.011 -4.027 1.00 95.81 86 LEU A O 1
ATOM 692 N N . GLU A 1 87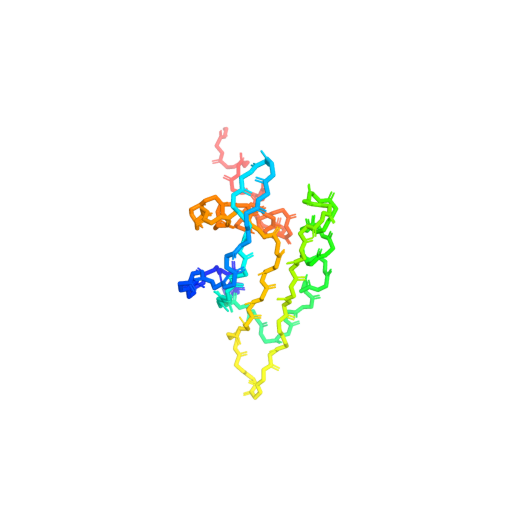 ? -4.675 -4.795 -2.979 1.00 95.56 87 GLU A N 1
ATOM 693 C CA . GLU A 1 87 ? -4.932 -5.570 -4.197 1.00 95.56 87 GLU A CA 1
ATOM 694 C C . GLU A 1 87 ? -5.952 -4.855 -5.100 1.00 95.56 87 GLU A C 1
ATOM 696 O O . GLU A 1 87 ? -5.710 -4.728 -6.300 1.00 95.56 87 GLU A O 1
ATOM 701 N N . SER A 1 88 ? -7.021 -4.279 -4.532 1.00 95.06 88 SER A N 1
ATOM 702 C CA . SER A 1 88 ? -7.983 -3.450 -5.274 1.00 95.06 88 SER A CA 1
ATOM 703 C C . SER A 1 88 ? -7.322 -2.227 -5.907 1.00 95.06 88 SER A C 1
ATOM 705 O O . SER A 1 88 ? -7.544 -1.949 -7.083 1.00 95.06 88 SER A O 1
ATOM 707 N N . LEU A 1 89 ? -6.500 -1.490 -5.153 1.00 94.62 89 LEU A N 1
ATOM 708 C CA . LEU A 1 89 ? -5.799 -0.319 -5.681 1.00 94.62 89 LEU A CA 1
ATOM 709 C C . LEU A 1 89 ? -4.813 -0.695 -6.789 1.00 94.62 89 LEU A C 1
ATOM 711 O O . LEU A 1 89 ? -4.672 0.042 -7.757 1.00 94.62 89 LEU A O 1
ATOM 715 N N . ILE A 1 90 ? -4.117 -1.824 -6.658 1.00 93.06 90 ILE A N 1
ATOM 716 C CA . ILE A 1 90 ? -3.192 -2.309 -7.686 1.00 93.06 90 ILE A CA 1
ATOM 717 C C . ILE A 1 90 ? -3.954 -2.663 -8.965 1.00 93.06 90 ILE A C 1
ATOM 719 O O . ILE A 1 90 ? -3.522 -2.253 -10.039 1.00 93.06 90 ILE A O 1
ATOM 723 N N . ALA A 1 91 ? -5.099 -3.341 -8.850 1.00 90.94 91 ALA A N 1
ATOM 724 C CA . ALA A 1 91 ? -5.947 -3.677 -9.991 1.00 90.94 91 ALA A CA 1
ATOM 725 C C . ALA A 1 91 ? -6.470 -2.430 -10.728 1.00 90.94 91 ALA A C 1
ATOM 727 O O . ALA A 1 91 ? -6.523 -2.426 -11.951 1.00 90.94 91 ALA A O 1
ATOM 728 N N . GLU A 1 92 ? -6.776 -1.335 -10.021 1.00 88.44 92 GLU A N 1
ATOM 729 C CA . GLU A 1 92 ? -7.157 -0.052 -10.646 1.00 88.44 92 GLU A CA 1
ATOM 730 C C . GLU A 1 92 ? -6.040 0.571 -11.506 1.00 88.44 92 GLU A C 1
ATOM 732 O O . GLU A 1 92 ? -6.304 1.434 -12.350 1.00 88.44 92 GLU A O 1
ATOM 737 N N . PHE A 1 93 ? -4.783 0.181 -11.279 1.00 78.31 93 PHE A N 1
ATOM 738 C CA . PHE A 1 93 ? -3.627 0.650 -12.044 1.00 78.31 93 PHE A CA 1
ATOM 739 C C . PHE A 1 93 ? -3.133 -0.347 -13.086 1.00 78.31 93 PHE A C 1
ATOM 741 O O . PHE A 1 93 ? -2.242 0.019 -13.856 1.00 78.31 93 PHE A O 1
ATOM 748 N N . ASP A 1 94 ? -3.689 -1.556 -13.114 1.00 68.00 94 ASP A N 1
ATOM 749 C CA . ASP A 1 94 ? -3.408 -2.547 -14.140 1.00 68.00 94 ASP A CA 1
ATOM 750 C C . ASP A 1 94 ? -4.307 -2.260 -15.359 1.00 68.00 94 ASP A C 1
ATOM 752 O O . ASP A 1 94 ? -5.528 -2.424 -15.272 1.00 68.00 94 ASP A O 1
ATOM 756 N N . PRO A 1 95 ? -3.753 -1.770 -16.486 1.00 55.81 95 PRO A N 1
ATOM 757 C CA . PRO A 1 95 ? -4.550 -1.456 -17.669 1.00 55.81 95 PRO A CA 1
ATOM 758 C C . PRO A 1 95 ? -5.266 -2.690 -18.241 1.00 55.81 95 PRO A C 1
ATOM 760 O O . PRO A 1 95 ? -6.312 -2.531 -18.870 1.00 55.81 95 PRO A O 1
ATOM 763 N N . ASP A 1 96 ? -4.773 -3.902 -17.970 1.00 55.75 96 ASP A N 1
ATOM 764 C CA . ASP A 1 96 ? -5.337 -5.142 -18.511 1.00 55.75 96 ASP A CA 1
ATOM 765 C C . ASP A 1 96 ? -6.439 -5.754 -17.635 1.00 55.75 96 ASP A C 1
ATOM 767 O O . ASP A 1 96 ? -7.180 -6.621 -18.099 1.00 55.75 96 ASP A O 1
ATOM 771 N N . ALA A 1 97 ? -6.635 -5.278 -16.398 1.00 52.44 97 ALA A N 1
ATOM 772 C CA . ALA A 1 97 ? -7.686 -5.787 -15.506 1.00 52.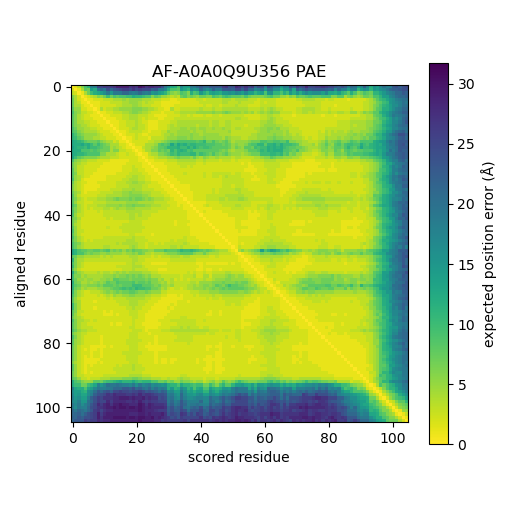44 97 ALA A CA 1
ATOM 773 C C . ALA A 1 97 ? -9.116 -5.468 -15.992 1.00 52.44 97 ALA A C 1
ATOM 775 O O . ALA A 1 97 ? -10.086 -6.027 -15.481 1.00 52.44 97 ALA A O 1
ATOM 776 N N . THR A 1 98 ? -9.257 -4.585 -16.987 1.00 46.38 98 THR A N 1
ATOM 777 C CA . THR A 1 98 ? -10.549 -4.244 -17.608 1.00 46.38 98 THR A CA 1
ATOM 778 C C . THR A 1 98 ? -10.865 -5.042 -18.877 1.00 46.38 98 THR A C 1
ATOM 780 O O . THR A 1 98 ? -12.029 -5.076 -19.268 1.00 46.38 98 THR A O 1
ATOM 783 N N . SER A 1 99 ? -9.888 -5.734 -19.479 1.00 45.00 99 SER A N 1
ATOM 784 C CA . SER A 1 99 ? -10.084 -6.481 -20.737 1.00 45.00 99 SER A CA 1
ATOM 785 C C . SER A 1 99 ? -10.696 -7.877 -20.556 1.00 45.00 99 SER A C 1
ATOM 787 O O . SER A 1 99 ? -11.359 -8.366 -21.462 1.00 45.00 99 SER A O 1
ATOM 789 N N . ASP A 1 100 ? -10.553 -8.517 -19.389 1.00 48.88 100 ASP A N 1
ATOM 790 C CA . ASP A 1 100 ? -11.087 -9.876 -19.144 1.00 48.88 100 ASP A CA 1
ATOM 791 C C . ASP A 1 100 ? -12.622 -9.921 -18.928 1.00 48.88 100 ASP A C 1
ATOM 793 O O . ASP A 1 1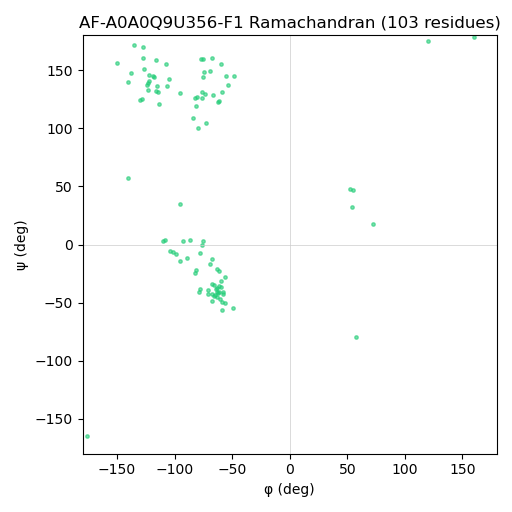00 ? -13.188 -10.983 -18.664 1.00 48.88 100 ASP A O 1
ATOM 797 N N . LEU A 1 101 ? -13.322 -8.781 -19.031 1.00 51.62 101 LEU A N 1
ATOM 798 C CA . LEU A 1 101 ? -14.785 -8.696 -18.906 1.00 51.62 101 LEU A CA 1
ATOM 799 C C . LEU A 1 101 ? -15.524 -8.518 -20.245 1.00 51.62 101 LEU A C 1
ATOM 801 O O . LEU A 1 101 ? -16.754 -8.570 -20.241 1.00 51.62 101 LEU A O 1
ATOM 805 N N . GLU A 1 102 ? -14.826 -8.348 -21.375 1.00 47.34 102 GLU A N 1
ATOM 806 C CA . GLU A 1 102 ? -15.469 -8.158 -22.691 1.00 47.34 102 GLU A CA 1
ATOM 807 C C . GLU A 1 102 ? -15.559 -9.433 -23.559 1.00 47.34 102 GLU A C 1
ATOM 809 O O . GLU A 1 102 ? -16.300 -9.435 -24.538 1.00 47.34 102 GLU A O 1
ATOM 814 N N . ASP A 1 103 ? -14.939 -10.556 -23.174 1.00 44.06 103 ASP A N 1
ATOM 815 C CA . ASP A 1 103 ? -14.999 -11.832 -23.927 1.00 44.06 103 ASP A CA 1
ATOM 816 C C . ASP A 1 103 ? -16.083 -12.814 -23.417 1.00 44.06 103 ASP A C 1
ATOM 818 O O . ASP A 1 103 ? -15.920 -14.038 -23.421 1.00 44.06 103 ASP A O 1
ATOM 822 N N . ALA A 1 104 ? -17.226 -12.288 -22.966 1.00 47.78 104 ALA A N 1
ATOM 823 C CA . ALA A 1 104 ? -18.391 -13.093 -22.588 1.00 47.78 104 ALA A CA 1
ATOM 824 C C . ALA A 1 104 ? -19.722 -12.458 -23.035 1.00 47.78 104 ALA A C 1
ATOM 826 O O . ALA A 1 104 ? -20.610 -12.231 -22.211 1.00 47.78 104 ALA A O 1
ATOM 827 N N . GLN A 1 105 ? -19.887 -12.194 -24.337 1.00 40.91 105 GLN A N 1
ATOM 828 C CA . GLN A 1 105 ? -21.204 -11.983 -24.960 1.00 40.91 105 GLN A CA 1
ATOM 829 C C . GLN A 1 105 ? -21.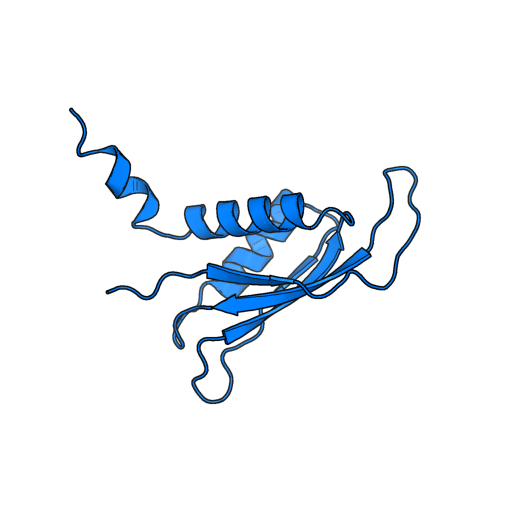329 -12.658 -26.325 1.00 40.91 105 GLN A C 1
ATOM 831 O O . GLN A 1 105 ? -20.363 -12.607 -27.115 1.00 40.91 105 GLN A O 1
#

Mean predicted aligned error: 6.53 Å

Radius of gyration: 14.99 Å; Cα contacts (8 Å, |Δi|>4): 160; chains: 1; bounding box: 41×23×46 Å

pLDDT: mean 87.57, std 15.27, range [40.91, 98.12]

Foldseek 3Di:
DADAKAWPFKDQWADWDQDPVGIWTKIKGKIFAALPDPCQVVLQVVCCVVVVPKGKHWAHDDPRGRIIMIIIGRDHNDRVVVRVVSVVSSLVVPPCNVVVPPPPD